Protein AF-A0A7Z8K3F6-F1 (afdb_monomer_lite)

Organism: NCBI:txid156981

Sequence (79 aa):
MTDTTTELQPRARAVVEDAEWLVATGECWTQAAHRLGYGSPKSLERVLYRLGRGDLVSALKAHELSPRQMNLHRSPHAA

Secondary structure (DSSP, 8-state):
---TTSTTHHHHHHHHHHHHHHHHTT--HHHHHHHTT-SSHHHHHHHHHHTT-HHHHHHHHHHHT-TTSS-SS------

Foldseek 3Di:
DDPPDPDVPPLLVVLVVQLVVCVVVVHQLQVSCVVNVHNGSVVVLVSCVVVVVVVSNVVNVVRVVCPDPDPDDDDDPDD

Radius of gyration: 16.45 Å; chains: 1; bounding box: 46×22×57 Å

pLDDT: mean 73.0, std 15.35, range [41.25, 88.5]

Structure (mmCIF, N/CA/C/O backbone):
data_AF-A0A7Z8K3F6-F1
#
_entry.id   AF-A0A7Z8K3F6-F1
#
loop_
_atom_site.group_PDB
_atom_site.id
_atom_site.type_symbol
_atom_site.label_atom_id
_atom_site.label_alt_id
_atom_site.label_comp_id
_atom_site.label_asym_id
_atom_site.label_entity_id
_atom_site.label_seq_id
_atom_site.pdbx_PDB_ins_code
_atom_site.Cartn_x
_atom_site.Cartn_y
_atom_site.Cartn_z
_atom_site.occupancy
_atom_site.B_iso_or_equiv
_atom_site.auth_seq_id
_atom_site.auth_comp_id
_atom_site.auth_asym_id
_atom_site.auth_atom_id
_atom_site.pdbx_PDB_model_num
ATOM 1 N N . MET A 1 1 ? -20.734 11.023 26.309 1.00 41.25 1 MET A N 1
ATOM 2 C CA . MET A 1 1 ? -20.082 9.915 25.582 1.00 41.25 1 MET A CA 1
ATOM 3 C C . MET A 1 1 ? -19.923 10.381 24.145 1.00 41.25 1 MET A C 1
ATOM 5 O O . MET A 1 1 ? -20.905 10.403 23.422 1.00 41.25 1 MET A O 1
ATOM 9 N N . THR A 1 2 ? -18.763 10.931 23.791 1.00 48.41 2 THR A N 1
ATOM 10 C CA . THR A 1 2 ? -18.490 11.442 22.439 1.00 48.41 2 THR A CA 1
ATOM 11 C C . THR A 1 2 ? -17.975 10.295 21.587 1.00 48.41 2 THR A C 1
ATOM 13 O O . THR A 1 2 ? -16.912 9.746 21.869 1.00 48.41 2 THR A O 1
ATOM 16 N N . ASP A 1 3 ? -18.771 9.916 20.595 1.00 51.66 3 ASP A N 1
ATOM 17 C CA . ASP A 1 3 ? -18.474 8.852 19.646 1.00 51.66 3 ASP A CA 1
ATOM 18 C C . ASP A 1 3 ? -17.455 9.362 18.615 1.00 51.66 3 ASP A C 1
ATOM 20 O O . ASP A 1 3 ? -17.794 9.921 17.574 1.00 51.66 3 ASP A O 1
ATOM 24 N N . THR A 1 4 ? -16.171 9.258 18.949 1.00 51.88 4 THR A N 1
ATOM 25 C CA . THR A 1 4 ? -15.051 9.730 18.119 1.00 51.88 4 THR A CA 1
ATOM 26 C C . THR A 1 4 ? -14.664 8.719 17.025 1.00 51.88 4 THR A C 1
ATOM 28 O O . THR A 1 4 ? -13.485 8.562 16.715 1.00 51.88 4 THR A O 1
ATOM 31 N N . THR A 1 5 ? -15.626 7.984 16.457 1.00 54.25 5 THR A N 1
ATOM 32 C CA . THR A 1 5 ? -15.332 6.792 15.631 1.00 54.25 5 THR A CA 1
ATOM 33 C C . THR A 1 5 ? -15.392 7.038 14.113 1.00 54.25 5 THR A C 1
ATOM 35 O O . THR A 1 5 ? -14.867 6.237 13.341 1.00 54.25 5 THR A O 1
ATOM 38 N N . THR A 1 6 ? -15.955 8.150 13.627 1.00 53.81 6 THR A N 1
ATOM 39 C CA . THR A 1 6 ? -16.404 8.207 12.214 1.00 53.81 6 THR A CA 1
ATOM 40 C C . THR A 1 6 ? -15.538 9.032 11.245 1.00 53.81 6 THR A C 1
ATOM 42 O O . THR A 1 6 ? -15.581 8.783 10.043 1.00 53.81 6 THR A O 1
ATOM 45 N N . GLU A 1 7 ? -14.674 9.947 11.695 1.00 48.06 7 GLU A N 1
ATOM 46 C CA . GLU A 1 7 ? -13.999 10.888 10.768 1.00 48.06 7 GLU A CA 1
ATOM 47 C C . GLU A 1 7 ? -12.658 10.418 10.175 1.00 48.06 7 GLU A C 1
ATOM 49 O O . GLU A 1 7 ? -12.106 11.065 9.286 1.00 48.06 7 GLU A O 1
ATOM 54 N N . LEU A 1 8 ? -12.130 9.262 10.589 1.00 53.69 8 LEU A N 1
ATOM 55 C CA . LEU A 1 8 ? -10.909 8.695 9.989 1.00 53.69 8 LEU A CA 1
ATOM 56 C C . LEU A 1 8 ? -11.147 8.056 8.605 1.00 53.69 8 LEU A C 1
ATOM 58 O O . LEU A 1 8 ? -10.190 7.790 7.875 1.00 53.69 8 LEU A O 1
ATOM 62 N N . GLN A 1 9 ? -12.405 7.822 8.224 1.00 57.12 9 GLN A N 1
ATOM 63 C CA . GLN A 1 9 ? -12.767 7.015 7.055 1.00 57.12 9 GLN A CA 1
ATOM 64 C C . GLN A 1 9 ? -12.449 7.624 5.672 1.00 57.12 9 GLN A C 1
ATOM 66 O O . GLN A 1 9 ? -11.961 6.871 4.828 1.00 57.12 9 GLN A O 1
ATOM 71 N N . PRO A 1 10 ? -12.647 8.928 5.383 1.00 63.31 10 PRO A N 1
ATOM 72 C CA . PRO A 1 10 ? -12.437 9.439 4.025 1.00 63.31 10 PRO A CA 1
ATOM 73 C C . PRO A 1 10 ? -10.958 9.442 3.623 1.00 63.31 10 PRO A C 1
ATOM 75 O O . PRO A 1 10 ? -10.621 9.060 2.507 1.00 63.31 10 PRO A O 1
ATOM 78 N N . ARG A 1 11 ? -10.053 9.799 4.545 1.00 70.19 11 ARG A N 1
ATOM 79 C CA . ARG A 1 11 ? -8.607 9.790 4.270 1.00 70.19 11 ARG A CA 1
ATOM 80 C C . ARG A 1 11 ? -8.053 8.379 4.147 1.00 70.19 11 ARG A C 1
ATOM 82 O O . ARG A 1 11 ? -7.259 8.114 3.256 1.00 70.19 11 ARG A O 1
ATOM 89 N N . ALA A 1 12 ? -8.478 7.477 5.026 1.00 74.19 12 ALA A N 1
ATOM 90 C CA . ALA A 1 12 ? -8.056 6.084 4.976 1.00 74.19 12 ALA A CA 1
ATOM 91 C C . ALA A 1 12 ? -8.477 5.399 3.670 1.00 74.19 12 ALA A C 1
ATOM 93 O O . ALA A 1 12 ? -7.697 4.658 3.079 1.00 74.19 12 ALA A O 1
ATOM 94 N N . ARG A 1 13 ? -9.699 5.676 3.207 1.00 76.69 13 ARG A N 1
ATOM 95 C CA . ARG A 1 13 ? -10.222 5.134 1.956 1.00 76.69 13 ARG A CA 1
ATOM 96 C C . ARG A 1 13 ? -9.497 5.702 0.734 1.00 76.69 13 ARG A C 1
ATOM 98 O O . ARG A 1 13 ? -9.081 4.918 -0.107 1.00 76.69 13 ARG A O 1
ATOM 105 N N . ALA A 1 14 ? -9.232 7.010 0.713 1.00 82.88 14 ALA A N 1
ATOM 106 C CA . ALA A 1 14 ? -8.426 7.635 -0.337 1.00 82.88 14 ALA A CA 1
ATOM 107 C C . ALA A 1 14 ? -7.019 7.018 -0.436 1.00 82.88 14 ALA A C 1
ATOM 109 O O . ALA A 1 14 ? -6.577 6.677 -1.523 1.00 82.88 14 ALA A O 1
ATOM 110 N N . VAL A 1 15 ? -6.353 6.774 0.703 1.00 83.81 15 VAL A N 1
ATOM 111 C CA . VAL A 1 15 ? -5.033 6.112 0.736 1.00 83.81 15 VAL A CA 1
ATOM 112 C C . VAL A 1 15 ? -5.075 4.716 0.114 1.00 83.81 15 VAL A C 1
ATOM 114 O O . VAL A 1 15 ? -4.123 4.312 -0.547 1.00 83.81 15 VAL A O 1
ATOM 117 N N . VAL A 1 16 ? -6.157 3.969 0.334 1.00 84.25 16 VAL A N 1
ATOM 118 C CA . VAL A 1 16 ? -6.337 2.632 -0.242 1.00 84.25 16 VAL A CA 1
ATOM 119 C C . VAL A 1 16 ? -6.569 2.715 -1.751 1.00 84.25 16 VAL A C 1
ATOM 121 O O . VAL A 1 16 ? -5.889 2.009 -2.488 1.00 84.25 16 VAL A O 1
ATOM 124 N N . GLU A 1 17 ? -7.459 3.597 -2.208 1.00 86.38 17 GLU A N 1
ATOM 125 C CA . GLU A 1 17 ? -7.750 3.786 -3.637 1.00 86.38 17 GLU A CA 1
ATOM 126 C C . GLU A 1 17 ? -6.511 4.261 -4.414 1.00 86.38 17 GLU A C 1
ATOM 128 O O . GLU A 1 17 ? -6.196 3.715 -5.472 1.00 86.38 17 GLU A O 1
ATOM 133 N N . ASP A 1 18 ? -5.753 5.211 -3.861 1.00 85.94 18 ASP A N 1
ATOM 134 C CA . ASP A 1 18 ? -4.493 5.665 -4.451 1.00 85.94 18 ASP A CA 1
ATOM 135 C C . ASP A 1 18 ? -3.439 4.548 -4.457 1.00 85.94 18 ASP A C 1
ATOM 137 O O . ASP A 1 18 ? -2.750 4.355 -5.457 1.00 85.94 18 ASP A O 1
ATOM 141 N N . ALA A 1 19 ? -3.311 3.773 -3.372 1.00 83.50 19 ALA A N 1
ATOM 142 C CA . ALA A 1 19 ? -2.383 2.643 -3.331 1.00 83.50 19 ALA A CA 1
ATOM 143 C C . ALA A 1 19 ? -2.738 1.580 -4.384 1.00 83.50 19 ALA A C 1
ATOM 145 O O . ALA A 1 19 ? -1.847 1.081 -5.068 1.00 83.50 19 ALA A O 1
ATOM 146 N N . GLU A 1 20 ? -4.022 1.262 -4.557 1.00 85.81 20 GLU A N 1
ATOM 147 C CA . GLU A 1 20 ? -4.496 0.357 -5.609 1.00 85.81 20 GLU A CA 1
ATOM 148 C C . GLU A 1 20 ? -4.153 0.876 -7.001 1.00 85.81 20 GLU A C 1
ATOM 150 O O . GLU A 1 20 ? -3.640 0.124 -7.832 1.00 85.81 20 GLU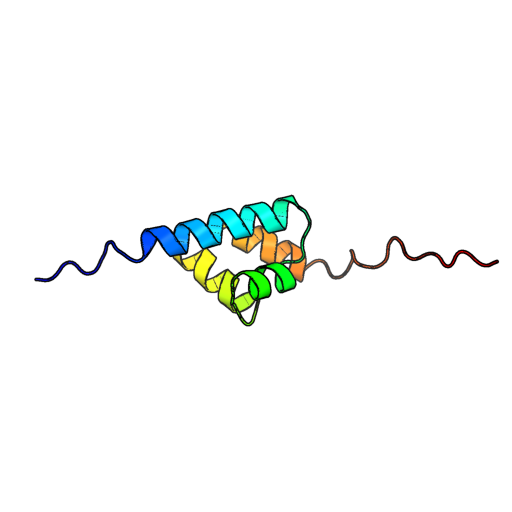 A O 1
ATOM 155 N N . TRP A 1 21 ? -4.386 2.164 -7.250 1.00 86.31 21 TRP A N 1
ATOM 156 C CA . TRP A 1 21 ? -4.090 2.781 -8.536 1.00 86.31 21 TRP A CA 1
ATOM 157 C C . TRP A 1 21 ? -2.585 2.790 -8.844 1.00 86.31 21 TRP A C 1
ATOM 159 O O . TRP A 1 21 ? -2.168 2.424 -9.946 1.00 86.31 21 TRP A O 1
ATOM 169 N N . LEU A 1 22 ? -1.743 3.135 -7.867 1.00 83.00 22 LEU A N 1
ATOM 170 C CA . LEU A 1 22 ? -0.283 3.164 -8.025 1.00 83.00 22 LEU A CA 1
ATOM 171 C C . L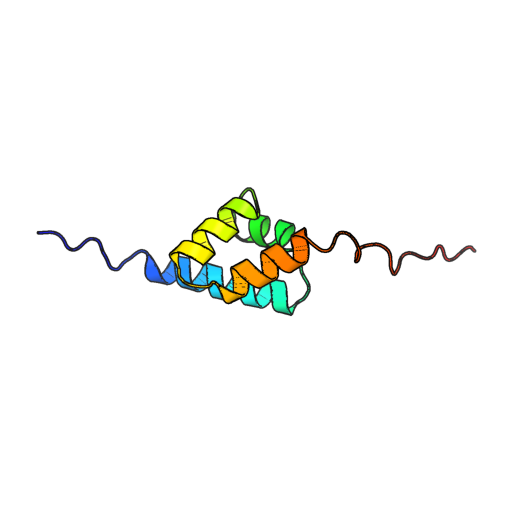EU A 1 22 ? 0.283 1.764 -8.299 1.00 83.00 22 LEU A C 1
ATOM 173 O O . LEU A 1 22 ? 1.183 1.592 -9.114 1.00 83.00 22 LEU A O 1
ATOM 177 N N . VAL A 1 23 ? -0.293 0.735 -7.686 1.00 78.62 23 VAL A N 1
ATOM 178 C CA . VAL A 1 23 ? 0.116 -0.654 -7.923 1.00 78.62 23 VAL A CA 1
ATOM 179 C C . VAL A 1 23 ? -0.373 -1.149 -9.277 1.00 78.62 23 VAL A C 1
ATOM 181 O O . VAL A 1 23 ? 0.384 -1.790 -10.005 1.00 78.62 23 VAL A O 1
ATOM 184 N N . ALA A 1 24 ? -1.612 -0.822 -9.653 1.00 81.69 24 ALA A N 1
ATOM 185 C CA . ALA A 1 24 ? -2.174 -1.172 -10.955 1.00 81.69 24 ALA A CA 1
ATOM 186 C C . ALA A 1 24 ? -1.414 -0.517 -12.120 1.00 81.69 24 ALA A C 1
ATOM 188 O O . ALA A 1 24 ? -1.331 -1.092 -13.203 1.00 81.69 24 ALA A O 1
ATOM 189 N N . THR A 1 25 ? -0.821 0.659 -11.898 1.00 82.50 25 THR A N 1
ATOM 190 C CA . THR A 1 25 ? 0.043 1.345 -12.873 1.00 82.50 25 THR A CA 1
ATOM 191 C C . THR A 1 25 ? 1.479 0.808 -12.905 1.00 82.50 25 THR A C 1
ATOM 193 O O . THR A 1 25 ? 2.271 1.233 -13.746 1.00 82.50 25 THR A O 1
ATOM 196 N N . GLY A 1 26 ? 1.816 -0.162 -12.046 1.00 76.38 26 GLY A N 1
ATOM 197 C CA . GLY A 1 26 ? 3.144 -0.770 -11.968 1.00 76.38 26 GLY A CA 1
ATOM 198 C C . GLY A 1 26 ? 4.166 0.068 -11.196 1.00 76.38 26 GLY A C 1
ATOM 199 O O . GLY A 1 26 ? 5.368 -0.178 -11.313 1.00 76.38 26 GLY A O 1
ATOM 200 N N . GLU A 1 27 ? 3.721 1.061 -10.423 1.00 79.94 27 GLU A N 1
ATOM 201 C CA . GLU A 1 27 ? 4.604 1.859 -9.579 1.00 79.94 27 GLU A CA 1
ATOM 202 C C . GLU A 1 27 ? 5.120 1.016 -8.399 1.00 79.94 27 GLU A C 1
ATOM 204 O O . GLU A 1 27 ? 4.417 0.180 -7.825 1.00 79.94 27 GLU A O 1
ATOM 209 N N . CYS A 1 28 ? 6.379 1.225 -8.010 1.00 81.44 28 CYS A N 1
ATOM 210 C CA . CYS A 1 28 ? 6.945 0.518 -6.866 1.00 81.44 28 CYS A CA 1
ATOM 211 C C . CYS A 1 28 ? 6.301 0.996 -5.558 1.00 81.44 28 CYS A C 1
ATOM 213 O O . CYS A 1 28 ? 6.205 2.199 -5.312 1.00 81.44 28 CYS A O 1
ATOM 215 N N . TRP A 1 29 ? 6.007 0.063 -4.649 1.00 81.88 29 TRP A N 1
ATOM 216 C CA . TRP A 1 29 ? 5.427 0.347 -3.328 1.00 81.88 29 TRP A CA 1
ATOM 217 C C . TRP A 1 29 ? 6.191 1.387 -2.504 1.00 81.88 29 TRP A 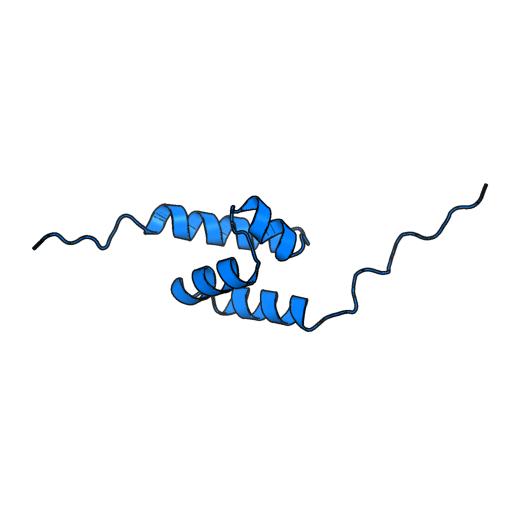C 1
ATOM 219 O O . TRP A 1 29 ? 5.590 2.137 -1.738 1.00 81.88 29 TRP A O 1
ATOM 229 N N . THR A 1 30 ? 7.513 1.463 -2.669 1.00 83.50 30 THR A N 1
ATOM 230 C CA . THR A 1 30 ? 8.334 2.496 -2.030 1.00 83.50 30 THR A CA 1
ATOM 231 C C . THR A 1 30 ? 7.970 3.890 -2.542 1.00 83.50 30 THR A C 1
ATOM 233 O O . THR A 1 30 ? 7.744 4.785 -1.733 1.00 83.50 30 THR A O 1
ATOM 236 N N . GLN A 1 31 ? 7.862 4.080 -3.863 1.00 82.06 31 GLN A N 1
ATOM 237 C CA . GLN A 1 31 ? 7.433 5.360 -4.440 1.00 82.06 31 GLN A CA 1
ATOM 238 C C . GLN A 1 31 ? 5.985 5.670 -4.068 1.00 82.06 31 GLN A C 1
ATOM 240 O O . GLN A 1 31 ? 5.712 6.785 -3.623 1.00 82.06 31 GLN A O 1
ATOM 245 N N . ALA A 1 32 ? 5.103 4.669 -4.120 1.00 83.88 32 ALA A N 1
ATOM 246 C CA . ALA A 1 32 ? 3.713 4.836 -3.727 1.00 83.88 32 ALA A CA 1
ATOM 247 C C . ALA A 1 32 ? 3.585 5.328 -2.275 1.00 83.88 32 ALA A C 1
ATOM 249 O O . ALA A 1 32 ? 2.865 6.286 -2.002 1.00 83.88 32 ALA A O 1
ATOM 250 N N . ALA A 1 33 ? 4.358 4.753 -1.346 1.00 85.38 33 ALA A N 1
ATOM 251 C CA . ALA A 1 33 ? 4.409 5.212 0.039 1.00 85.38 33 ALA A CA 1
ATOM 252 C C . ALA A 1 33 ? 4.844 6.683 0.142 1.00 85.38 33 ALA A C 1
ATOM 254 O O . ALA A 1 33 ? 4.171 7.462 0.815 1.00 85.38 33 ALA A O 1
ATOM 255 N N . HIS A 1 34 ? 5.905 7.084 -0.567 1.00 84.94 34 HIS A N 1
ATOM 256 C CA . HIS A 1 34 ? 6.367 8.474 -0.572 1.00 84.94 34 HIS A CA 1
ATOM 257 C C . HIS A 1 34 ? 5.330 9.446 -1.154 1.00 84.94 34 HIS A C 1
ATOM 259 O O . HIS A 1 34 ? 5.134 10.518 -0.580 1.00 84.94 34 HIS A O 1
ATOM 265 N N . ARG A 1 35 ? 4.633 9.084 -2.242 1.00 83.88 35 ARG A N 1
ATOM 266 C CA . ARG A 1 35 ? 3.564 9.917 -2.835 1.00 83.88 35 ARG A CA 1
ATOM 267 C C . ARG A 1 35 ? 2.376 10.084 -1.895 1.00 83.88 35 ARG A C 1
ATOM 269 O O . ARG A 1 35 ? 1.808 11.167 -1.814 1.00 83.88 35 ARG A O 1
ATOM 276 N N . LEU A 1 36 ? 2.067 9.039 -1.136 1.00 82.94 36 LEU A N 1
ATOM 277 C CA . LEU A 1 36 ? 1.033 9.034 -0.104 1.00 82.94 36 LEU A CA 1
ATOM 278 C C . LEU A 1 36 ? 1.464 9.732 1.201 1.00 82.94 36 LEU A C 1
ATOM 280 O O . LEU A 1 36 ? 0.700 9.771 2.164 1.00 82.94 36 LEU A O 1
ATOM 284 N N . GLY A 1 37 ? 2.682 10.283 1.260 1.00 85.50 37 GLY A N 1
ATOM 285 C CA . GLY A 1 37 ? 3.206 10.986 2.433 1.00 85.50 37 GLY A CA 1
ATOM 286 C C . GLY A 1 37 ? 3.739 10.068 3.53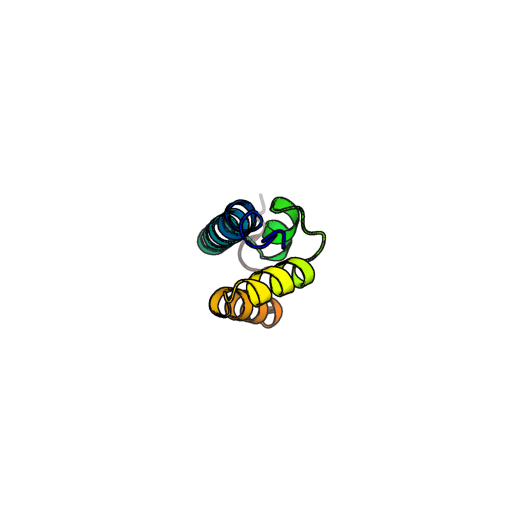8 1.00 85.50 37 GLY A C 1
ATOM 287 O O . GLY A 1 37 ? 4.041 10.533 4.638 1.00 85.50 37 GLY A O 1
ATOM 288 N N . TYR A 1 38 ? 3.890 8.770 3.271 1.00 85.56 38 TYR A N 1
ATOM 289 C CA . TYR A 1 38 ? 4.518 7.823 4.185 1.00 85.56 38 TYR A CA 1
ATOM 290 C C . TYR A 1 38 ? 6.025 7.746 3.933 1.00 85.56 38 TYR A C 1
ATOM 292 O O . TYR A 1 38 ? 6.488 7.525 2.819 1.00 85.56 38 TYR A O 1
ATOM 300 N N . GLY A 1 39 ? 6.816 7.856 5.002 1.00 80.94 39 GLY A N 1
ATOM 301 C CA . GLY A 1 39 ? 8.278 7.772 4.910 1.00 80.94 39 GLY A CA 1
ATOM 302 C C . GLY A 1 39 ? 8.827 6.364 4.653 1.00 80.94 39 GLY A C 1
ATOM 303 O O . GLY A 1 39 ? 10.023 6.214 4.434 1.00 80.94 39 GLY A O 1
ATOM 304 N N . SER A 1 40 ? 7.991 5.321 4.723 1.00 83.25 40 SER A N 1
ATOM 305 C CA . SER A 1 40 ? 8.410 3.954 4.409 1.00 83.25 40 SER A CA 1
ATOM 306 C C . SER A 1 40 ? 7.236 3.083 3.950 1.00 83.25 40 SER A C 1
ATOM 308 O O . SER A 1 40 ? 6.114 3.269 4.441 1.00 83.25 40 SER A O 1
ATOM 310 N N . PRO A 1 41 ? 7.482 2.073 3.095 1.00 83.75 41 PRO A N 1
ATOM 311 C CA . PRO A 1 41 ? 6.468 1.090 2.715 1.00 83.75 41 PRO A CA 1
ATOM 312 C C . PRO A 1 41 ? 5.952 0.288 3.919 1.00 83.75 41 PRO A C 1
ATOM 314 O O . PRO A 1 41 ? 4.776 -0.051 3.959 1.00 83.75 41 PRO A O 1
ATOM 317 N N . LYS A 1 42 ? 6.765 0.079 4.967 1.00 85.88 42 LYS A N 1
ATOM 318 C CA . LYS A 1 42 ? 6.309 -0.548 6.225 1.00 85.88 42 LYS A CA 1
ATOM 319 C C . LYS A 1 42 ? 5.269 0.286 6.972 1.00 85.88 42 LYS A C 1
ATOM 321 O O . LYS A 1 42 ? 4.392 -0.267 7.633 1.00 85.88 42 LYS A O 1
ATOM 326 N N . SER A 1 43 ? 5.365 1.613 6.902 1.00 86.88 43 SER A N 1
ATOM 327 C CA . SER A 1 43 ? 4.348 2.492 7.484 1.00 86.88 43 SER A CA 1
ATOM 328 C C . SER A 1 43 ? 3.028 2.367 6.725 1.00 86.88 43 SER A C 1
ATOM 330 O O . SER A 1 43 ? 1.983 2.255 7.363 1.00 86.88 43 SER A O 1
ATOM 332 N N . LEU A 1 44 ? 3.088 2.317 5.390 1.00 85.44 44 LEU A N 1
ATOM 333 C CA . LEU A 1 44 ? 1.924 2.080 4.536 1.00 85.44 44 LEU A CA 1
ATOM 334 C C . LEU A 1 44 ? 1.316 0.690 4.794 1.00 85.44 44 LEU A C 1
ATOM 336 O O . LEU A 1 44 ? 0.111 0.584 4.997 1.00 85.44 44 LEU A O 1
ATOM 340 N N . GLU A 1 45 ? 2.140 -0.356 4.911 1.00 88.50 45 GLU A N 1
ATOM 341 C CA . GLU A 1 45 ? 1.706 -1.722 5.240 1.00 88.50 45 GLU A CA 1
ATOM 342 C C . GLU A 1 45 ? 0.871 -1.762 6.527 1.00 88.50 45 GLU A C 1
ATOM 344 O O . GLU A 1 45 ? -0.214 -2.340 6.553 1.00 88.50 45 GLU A O 1
ATOM 349 N N . ARG A 1 46 ? 1.334 -1.104 7.599 1.00 88.25 46 ARG A N 1
ATOM 350 C CA . ARG A 1 46 ? 0.598 -1.051 8.873 1.00 88.25 46 ARG A CA 1
ATOM 351 C C . ARG A 1 46 ? -0.759 -0.370 8.734 1.00 88.25 46 ARG A C 1
ATOM 353 O O . ARG A 1 46 ? -1.698 -0.766 9.422 1.00 88.25 46 ARG A O 1
ATOM 360 N N . VAL A 1 47 ? -0.858 0.657 7.891 1.00 86.75 47 VAL A N 1
ATOM 361 C CA . VAL A 1 47 ? -2.125 1.346 7.622 1.00 86.75 47 VAL A CA 1
ATOM 362 C C . VAL A 1 47 ? -3.061 0.418 6.857 1.00 86.75 47 VAL A C 1
ATOM 364 O O . VAL A 1 47 ? -4.169 0.182 7.323 1.00 86.75 47 VAL A O 1
ATOM 367 N N . LEU A 1 48 ? -2.595 -0.193 5.768 1.00 86.38 48 LEU A N 1
ATOM 368 C CA . LEU A 1 48 ? -3.378 -1.153 4.983 1.00 86.38 48 LEU A CA 1
ATOM 369 C C . LEU A 1 48 ? -3.864 -2.333 5.838 1.00 86.38 48 LEU A C 1
ATOM 371 O O . LEU A 1 48 ? -5.027 -2.724 5.752 1.00 86.38 48 LEU A O 1
ATOM 375 N N . TYR A 1 49 ? -3.013 -2.837 6.735 1.00 88.12 49 TYR A N 1
ATOM 376 C CA . TYR A 1 49 ? -3.365 -3.895 7.679 1.00 88.12 49 TYR A CA 1
ATOM 377 C C . TYR A 1 49 ? -4.468 -3.465 8.656 1.00 88.12 49 TYR A C 1
ATOM 379 O O . TYR A 1 49 ? -5.427 -4.203 8.869 1.00 88.12 49 TYR A O 1
ATOM 387 N N . ARG A 1 50 ? -4.381 -2.251 9.220 1.00 86.94 50 ARG A N 1
ATOM 388 C CA . ARG A 1 50 ? -5.429 -1.697 10.101 1.00 86.94 50 ARG A CA 1
ATOM 389 C C . ARG A 1 50 ? -6.754 -1.472 9.376 1.00 86.94 50 ARG A C 1
ATOM 391 O O . ARG A 1 50 ? -7.797 -1.527 10.015 1.00 86.94 50 ARG A O 1
ATOM 398 N N . LEU A 1 51 ? -6.706 -1.226 8.070 1.00 83.88 51 LEU A N 1
ATOM 399 C CA . LEU A 1 51 ? -7.882 -1.042 7.219 1.00 83.88 51 LEU A CA 1
ATOM 400 C C . LEU A 1 51 ? -8.452 -2.360 6.675 1.00 83.88 51 LEU A C 1
ATOM 402 O O . LEU A 1 51 ? -9.432 -2.336 5.939 1.00 83.88 51 LEU A O 1
ATOM 406 N N . GLY A 1 52 ? -7.860 -3.506 7.023 1.00 85.88 52 GLY A N 1
ATOM 407 C CA . GLY A 1 52 ? -8.330 -4.820 6.582 1.00 85.88 52 GLY A CA 1
ATOM 408 C C . GLY A 1 52 ? -7.969 -5.176 5.136 1.00 85.88 52 GLY A C 1
ATOM 409 O O . GLY A 1 52 ? -8.455 -6.182 4.624 1.00 85.88 52 GLY A O 1
ATOM 410 N N . ARG A 1 53 ? -7.091 -4.408 4.474 1.00 86.19 53 ARG A N 1
ATOM 411 C CA . ARG A 1 53 ? -6.618 -4.670 3.101 1.00 86.19 53 ARG A CA 1
ATOM 412 C C . ARG A 1 53 ? -5.435 -5.634 3.079 1.00 86.19 53 ARG A C 1
ATOM 414 O O . ARG A 1 53 ? -4.316 -5.296 2.689 1.00 86.19 53 ARG A O 1
ATOM 421 N N . GLY A 1 54 ? -5.685 -6.858 3.543 1.00 85.19 54 GLY A N 1
ATOM 422 C CA . GLY A 1 54 ? -4.693 -7.938 3.559 1.00 85.19 54 GLY A CA 1
ATOM 423 C C . GLY A 1 54 ? -4.227 -8.370 2.164 1.00 85.19 54 GLY A C 1
ATOM 424 O O . GLY A 1 54 ? -3.111 -8.871 2.019 1.00 85.19 54 GLY A O 1
ATOM 425 N N . ASP A 1 55 ? -5.041 -8.128 1.137 1.00 86.56 55 ASP A N 1
ATOM 426 C CA . ASP A 1 55 ? -4.711 -8.332 -0.274 1.00 86.56 55 ASP A CA 1
ATOM 427 C C . ASP A 1 5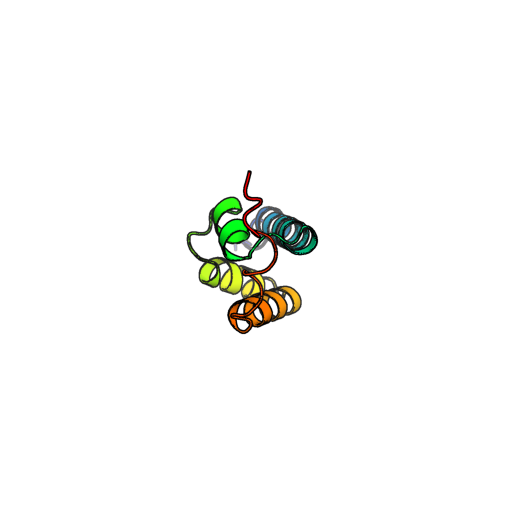5 ? -3.551 -7.423 -0.716 1.00 86.56 55 ASP A C 1
ATOM 429 O O . ASP A 1 55 ? -2.549 -7.908 -1.243 1.00 86.56 55 ASP A O 1
ATOM 433 N N . LEU A 1 56 ? -3.621 -6.129 -0.390 1.00 84.19 56 LEU A N 1
ATOM 434 C CA . LEU A 1 56 ? -2.575 -5.154 -0.711 1.00 84.19 56 LEU A CA 1
ATOM 435 C C . LEU A 1 56 ? -1.307 -5.381 0.112 1.00 84.19 56 LEU A C 1
ATOM 437 O O . LEU A 1 56 ? -0.204 -5.268 -0.413 1.00 84.19 56 LEU A O 1
ATOM 441 N N . VAL A 1 57 ? -1.447 -5.772 1.382 1.00 87.12 57 VAL A N 1
ATOM 442 C CA . VAL A 1 57 ? -0.301 -6.167 2.220 1.00 87.12 57 VAL A CA 1
ATOM 443 C C . VAL A 1 57 ? 0.412 -7.385 1.626 1.00 87.12 57 VAL A C 1
ATOM 445 O O . VAL A 1 57 ? 1.639 -7.414 1.561 1.00 87.12 57 VAL A O 1
ATOM 448 N N . SER A 1 58 ? -0.343 -8.382 1.159 1.00 84.81 58 SER A N 1
ATOM 449 C CA . SER A 1 58 ? 0.217 -9.562 0.490 1.00 84.81 58 SER A CA 1
ATOM 450 C C . SER A 1 58 ? 0.947 -9.190 -0.803 1.00 84.81 58 SER A C 1
ATOM 452 O O . SER A 1 58 ? 2.047 -9.685 -1.043 1.00 84.81 58 SER A O 1
ATOM 454 N N . ALA A 1 59 ? 0.382 -8.280 -1.602 1.00 81.88 59 ALA A N 1
ATOM 455 C CA . ALA A 1 59 ? 1.002 -7.777 -2.827 1.00 81.88 59 ALA A CA 1
ATOM 456 C C . ALA A 1 59 ? 2.287 -6.969 -2.555 1.00 81.88 59 ALA A C 1
ATOM 458 O O . ALA A 1 59 ? 3.285 -7.138 -3.258 1.00 81.88 59 ALA A O 1
ATOM 459 N N . LEU A 1 60 ? 2.300 -6.151 -1.497 1.00 81.81 60 LEU A N 1
ATOM 460 C CA . LEU A 1 60 ? 3.484 -5.421 -1.039 1.00 81.81 60 LEU A CA 1
ATOM 461 C C . LEU A 1 60 ? 4.597 -6.386 -0.618 1.00 81.81 60 LEU A C 1
ATOM 463 O O . LEU A 1 60 ? 5.728 -6.271 -1.092 1.00 81.81 60 LEU A O 1
ATOM 467 N N . LYS A 1 61 ? 4.273 -7.398 0.194 1.00 81.88 61 LYS A N 1
ATOM 468 C CA . LYS A 1 61 ? 5.236 -8.427 0.617 1.00 81.88 61 LYS A CA 1
ATOM 469 C C . LYS A 1 61 ? 5.761 -9.254 -0.550 1.00 81.88 61 LYS A C 1
ATOM 471 O O . LYS A 1 61 ? 6.950 -9.556 -0.582 1.00 81.88 61 LYS A O 1
ATOM 476 N N . ALA A 1 62 ? 4.911 -9.600 -1.515 1.00 79.06 62 ALA A N 1
ATOM 477 C CA . ALA A 1 62 ? 5.332 -10.303 -2.726 1.00 79.06 62 ALA A CA 1
ATOM 478 C C . ALA A 1 62 ? 6.343 -9.479 -3.541 1.00 79.06 62 ALA A C 1
ATOM 480 O O . ALA A 1 62 ? 7.277 -10.041 -4.110 1.00 79.06 62 ALA A O 1
ATOM 481 N N . HIS A 1 63 ? 6.201 -8.151 -3.551 1.00 70.94 63 HIS A N 1
ATOM 482 C CA . HIS A 1 63 ? 7.143 -7.248 -4.205 1.00 70.94 63 HIS A CA 1
ATOM 483 C C . HIS A 1 63 ? 8.459 -7.092 -3.419 1.00 70.94 63 HIS A C 1
ATOM 485 O O . HIS A 1 63 ? 9.523 -7.054 -4.031 1.00 70.94 63 HIS A O 1
ATOM 491 N N . GLU A 1 64 ? 8.432 -7.042 -2.081 1.00 66.44 64 GLU A N 1
ATOM 492 C CA . GLU A 1 64 ? 9.661 -7.032 -1.259 1.00 66.44 64 GLU A CA 1
ATOM 493 C C . GLU A 1 64 ? 10.428 -8.365 -1.328 1.00 66.44 64 GLU A C 1
ATOM 495 O O . GLU A 1 64 ? 11.658 -8.382 -1.322 1.00 66.44 64 GLU A O 1
ATOM 500 N N . LEU A 1 65 ? 9.710 -9.486 -1.434 1.00 57.91 65 LEU A N 1
ATOM 501 C CA . LEU A 1 65 ? 10.279 -10.832 -1.561 1.00 57.91 65 LEU A CA 1
ATOM 502 C C . LEU A 1 65 ? 10.752 -11.166 -2.981 1.00 57.91 65 LEU A C 1
ATOM 504 O O . LEU A 1 65 ? 11.360 -12.218 -3.180 1.00 57.91 65 LEU A O 1
ATOM 508 N N . SER A 1 66 ? 10.510 -10.289 -3.960 1.00 45.28 66 SER A N 1
ATOM 509 C CA . SER A 1 66 ? 10.955 -10.467 -5.341 1.00 45.28 66 SER A CA 1
ATOM 510 C C . SER A 1 66 ? 12.113 -9.514 -5.677 1.00 45.28 66 SER A C 1
ATOM 512 O O . SER A 1 66 ? 11.919 -8.503 -6.352 1.00 45.28 66 SER A O 1
ATOM 514 N N . PRO A 1 67 ? 13.364 -9.826 -5.279 1.00 48.25 67 PRO A N 1
ATOM 515 C CA . PRO A 1 67 ? 14.547 -9.038 -5.635 1.00 48.25 67 PRO A CA 1
ATOM 516 C C . PRO A 1 67 ? 14.971 -9.226 -7.110 1.00 48.25 67 PRO A C 1
ATOM 518 O O . PRO A 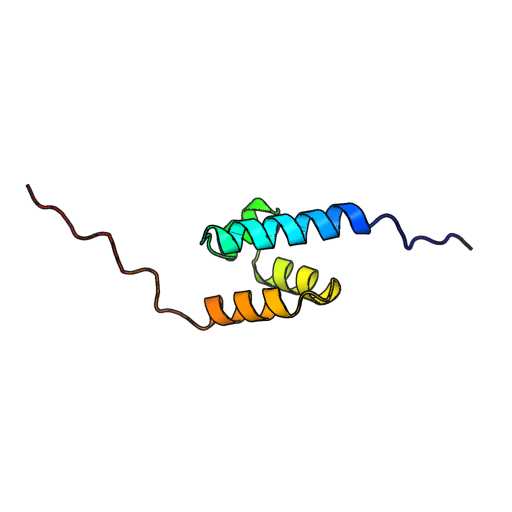1 67 ? 16.161 -9.224 -7.419 1.00 48.25 67 PRO A O 1
ATOM 521 N N . ARG A 1 68 ? 14.035 -9.455 -8.046 1.00 49.62 68 ARG A N 1
ATOM 522 C CA . ARG A 1 68 ? 14.354 -9.942 -9.405 1.00 49.62 68 ARG A CA 1
ATOM 523 C C . ARG A 1 68 ? 13.723 -9.207 -10.588 1.00 49.62 68 ARG A C 1
ATOM 525 O O . ARG A 1 68 ? 13.908 -9.653 -11.718 1.00 49.62 68 ARG A O 1
ATOM 532 N N . GLN A 1 69 ? 13.049 -8.077 -10.399 1.00 52.97 69 GLN A N 1
ATOM 533 C CA . GLN A 1 69 ? 12.468 -7.327 -11.524 1.00 52.97 69 GLN A CA 1
ATOM 534 C C . GLN A 1 69 ? 12.816 -5.837 -11.467 1.00 52.97 69 GLN A C 1
ATOM 536 O O . GLN A 1 69 ? 11.951 -4.982 -11.367 1.00 52.97 69 GLN A O 1
ATOM 541 N N . MET A 1 70 ? 14.107 -5.517 -11.550 1.00 46.28 70 MET A N 1
ATOM 542 C CA . MET A 1 70 ? 14.558 -4.181 -11.964 1.00 46.28 70 MET A CA 1
ATOM 543 C C . MET A 1 70 ? 15.895 -4.267 -12.713 1.00 46.28 70 MET A C 1
ATOM 545 O O . MET A 1 70 ? 16.827 -3.513 -12.468 1.00 46.28 70 MET A O 1
ATOM 549 N N . ASN A 1 71 ? 16.003 -5.236 -13.628 1.00 47.66 71 ASN A N 1
ATOM 550 C CA . ASN A 1 71 ? 17.067 -5.236 -14.631 1.00 47.66 71 ASN A CA 1
ATOM 551 C C . ASN A 1 71 ? 16.595 -5.815 -15.974 1.00 47.66 71 ASN A C 1
ATOM 553 O O . ASN A 1 71 ? 17.218 -6.712 -16.533 1.00 47.66 71 ASN A O 1
ATOM 557 N N . LEU A 1 72 ? 15.479 -5.307 -16.501 1.00 57.16 72 LEU A N 1
ATOM 558 C CA . LEU A 1 72 ? 15.172 -5.433 -17.924 1.00 57.16 72 LEU A CA 1
ATOM 559 C C . LEU A 1 72 ? 14.764 -4.062 -18.469 1.00 57.16 72 LEU A C 1
ATOM 561 O O . LEU A 1 72 ? 13.838 -3.443 -17.966 1.00 57.16 72 LEU A O 1
ATOM 565 N N . HIS A 1 73 ? 15.477 -3.637 -19.514 1.00 50.81 73 HIS A N 1
ATOM 566 C CA . HIS A 1 73 ? 15.349 -2.388 -20.279 1.00 50.81 73 HIS A CA 1
ATOM 567 C C . HIS A 1 73 ? 16.157 -1.164 -19.816 1.00 50.81 73 HIS A C 1
ATOM 569 O O . HIS A 1 73 ? 15.661 -0.045 -19.750 1.00 50.81 73 HIS A O 1
ATOM 575 N N . ARG A 1 74 ? 17.480 -1.336 -19.707 1.00 47.22 74 ARG A N 1
ATOM 576 C CA . ARG A 1 74 ? 18.409 -0.343 -20.277 1.00 47.22 74 ARG A CA 1
ATOM 577 C C . ARG A 1 74 ? 19.574 -1.061 -20.961 1.00 47.22 74 ARG A C 1
ATOM 579 O O . ARG A 1 74 ? 20.664 -1.167 -20.414 1.00 47.22 74 ARG A O 1
ATOM 586 N N . SER A 1 75 ? 19.313 -1.612 -22.150 1.00 46.06 75 SER A N 1
ATOM 587 C CA . SER A 1 75 ? 20.407 -1.965 -23.062 1.00 46.06 75 SER A CA 1
ATOM 588 C C . SER A 1 75 ? 21.060 -0.674 -23.572 1.00 46.06 75 SER A C 1
ATOM 590 O O . SER A 1 75 ? 20.333 0.273 -23.887 1.00 46.06 75 SER A O 1
ATOM 592 N N . PRO A 1 76 ? 22.398 -0.614 -23.654 1.00 56.44 76 PRO A N 1
ATOM 593 C CA . PRO A 1 76 ? 23.107 0.513 -24.233 1.00 56.44 76 PRO A CA 1
ATOM 594 C C . PRO A 1 76 ? 22.948 0.437 -25.753 1.00 56.44 76 PRO A C 1
ATOM 596 O O . PRO A 1 76 ? 23.443 -0.498 -26.381 1.00 56.44 76 PRO A O 1
ATOM 599 N N . HIS A 1 77 ? 22.245 1.393 -26.361 1.00 46.84 77 HIS A N 1
ATOM 600 C CA . HIS A 1 77 ? 22.380 1.584 -27.801 1.00 46.84 77 HIS A CA 1
ATOM 601 C C . HIS A 1 77 ? 23.639 2.416 -28.024 1.00 46.84 77 HIS A C 1
ATOM 603 O O . HIS A 1 77 ? 23.657 3.622 -27.787 1.00 46.84 77 HIS A O 1
ATOM 609 N N . ALA A 1 78 ? 24.708 1.708 -28.376 1.00 56.03 78 ALA A N 1
ATOM 610 C CA . ALA A 1 78 ? 25.910 2.272 -28.951 1.00 56.03 78 ALA A CA 1
ATOM 611 C C . ALA A 1 78 ? 25.573 2.957 -30.282 1.00 56.03 78 ALA A C 1
ATOM 613 O O . ALA A 1 78 ? 24.914 2.351 -31.128 1.00 56.03 78 ALA A O 1
ATOM 614 N N . ALA A 1 79 ? 26.056 4.183 -30.453 1.00 55.44 79 ALA A N 1
ATOM 615 C CA . ALA A 1 79 ? 26.400 4.788 -31.734 1.00 55.44 79 ALA A CA 1
ATOM 616 C C . ALA A 1 79 ? 27.477 5.845 -31.473 1.00 55.44 79 ALA A C 1
ATOM 618 O O . ALA A 1 79 ? 27.285 6.638 -30.522 1.00 55.44 79 ALA A O 1
#